Protein AF-A0A851IS93-F1 (afdb_monomer_lite)

Radius of gyration: 15.38 Å; chains: 1; bounding box: 35×30×42 Å

Structure (mmCIF, N/CA/C/O backbone):
data_AF-A0A851IS93-F1
#
_entry.id   AF-A0A851IS93-F1
#
loop_
_atom_site.group_PDB
_atom_site.id
_atom_site.type_symbol
_atom_site.label_atom_id
_atom_site.label_alt_id
_atom_site.label_comp_id
_atom_site.label_asym_id
_atom_site.label_entity_id
_atom_site.label_seq_id
_atom_site.pdbx_PDB_ins_code
_atom_site.Cartn_x
_atom_site.Cartn_y
_atom_site.Cartn_z
_atom_site.occupancy
_atom_site.B_iso_or_equiv
_atom_site.auth_seq_id
_atom_site.auth_comp_id
_atom_site.auth_asym_id
_atom_site.auth_atom_id
_atom_site.pdbx_PDB_model_num
ATOM 1 N N . MET A 1 1 ? -3.064 -17.013 -0.756 1.00 40.38 1 MET A N 1
ATOM 2 C CA . MET A 1 1 ? -2.668 -15.836 -1.556 1.00 40.38 1 MET A CA 1
ATOM 3 C C . MET A 1 1 ? -3.274 -16.030 -2.934 1.00 40.38 1 MET A C 1
ATOM 5 O O . MET A 1 1 ? -2.890 -16.975 -3.610 1.00 40.38 1 MET A O 1
ATOM 9 N N . ALA A 1 2 ? -4.323 -15.275 -3.254 1.00 34.38 2 ALA A N 1
ATOM 10 C CA . ALA A 1 2 ? -5.003 -15.340 -4.547 1.00 34.38 2 ALA A CA 1
ATOM 11 C C . ALA A 1 2 ? -4.437 -14.233 -5.443 1.00 34.38 2 ALA A C 1
ATOM 13 O O . ALA A 1 2 ? -4.217 -13.132 -4.949 1.00 34.38 2 ALA A O 1
ATOM 14 N N . TYR A 1 3 ? -4.175 -14.540 -6.713 1.00 42.50 3 TYR A N 1
ATOM 15 C CA . TYR A 1 3 ? -3.617 -13.609 -7.694 1.00 42.50 3 TYR A CA 1
ATOM 16 C C . TYR A 1 3 ? -4.666 -13.345 -8.777 1.00 42.50 3 TYR A C 1
ATOM 18 O O . TYR A 1 3 ? -5.250 -14.295 -9.298 1.00 42.50 3 TYR A O 1
ATOM 26 N N . TRP A 1 4 ? -4.888 -12.081 -9.131 1.00 41.72 4 TRP A N 1
ATOM 27 C CA . TRP A 1 4 ? -5.703 -11.685 -10.281 1.00 41.72 4 TRP A CA 1
ATOM 28 C C . TRP A 1 4 ? -4.864 -10.801 -11.201 1.00 41.72 4 TRP A C 1
ATOM 30 O O . TRP A 1 4 ? -4.182 -9.909 -10.703 1.00 41.72 4 TRP A O 1
ATOM 40 N N . ARG A 1 5 ? -4.899 -11.085 -12.508 1.00 42.97 5 ARG A N 1
ATOM 41 C CA . ARG A 1 5 ? -4.200 -10.347 -13.567 1.00 42.97 5 ARG A CA 1
ATOM 42 C C . ARG A 1 5 ? -5.253 -9.691 -14.459 1.00 42.97 5 ARG A C 1
ATOM 44 O O . ARG A 1 5 ? -5.934 -10.406 -15.193 1.00 42.97 5 ARG A O 1
ATOM 51 N N . SER A 1 6 ? -5.366 -8.365 -14.402 1.00 42.69 6 SER A N 1
ATOM 52 C CA . SER A 1 6 ? -5.981 -7.590 -15.487 1.00 42.69 6 SER A CA 1
ATOM 53 C C . SER A 1 6 ? -4.973 -7.486 -16.628 1.00 42.69 6 SER A C 1
ATOM 55 O O . SER A 1 6 ? -3.786 -7.316 -16.362 1.00 42.69 6 SER A O 1
ATOM 57 N N . ASN A 1 7 ? -5.422 -7.603 -17.874 1.00 46.38 7 ASN A N 1
ATOM 58 C CA . ASN A 1 7 ? -4.637 -7.221 -19.049 1.00 46.38 7 ASN A CA 1
ATOM 59 C C . ASN A 1 7 ? -5.309 -5.973 -19.640 1.00 46.38 7 ASN A C 1
ATOM 61 O O . ASN A 1 7 ? -6.107 -6.096 -20.567 1.00 46.38 7 ASN A O 1
ATOM 65 N N . ASP A 1 8 ? -4.996 -4.794 -19.108 1.00 51.56 8 ASP A N 1
ATOM 66 C CA . ASP A 1 8 ? -4.979 -3.597 -19.953 1.00 51.56 8 ASP A CA 1
ATOM 67 C C . ASP A 1 8 ? -3.650 -3.655 -20.717 1.00 51.56 8 ASP A C 1
ATOM 69 O O . ASP A 1 8 ? -2.627 -3.992 -20.130 1.00 51.56 8 ASP A O 1
ATOM 73 N N . GLU A 1 9 ? -3.664 -3.454 -22.036 1.00 55.97 9 GLU A N 1
ATOM 74 C CA . GLU A 1 9 ? -2.703 -4.039 -22.999 1.00 55.97 9 GLU A CA 1
ATOM 75 C C . GLU A 1 9 ? -1.193 -3.798 -22.744 1.00 55.97 9 GLU A C 1
ATOM 77 O O . GLU A 1 9 ? -0.379 -4.498 -23.346 1.00 55.97 9 GLU A O 1
ATOM 82 N N . ASN A 1 10 ? -0.812 -2.905 -21.821 1.00 64.19 10 ASN A N 1
ATOM 83 C CA . ASN A 1 10 ? 0.574 -2.633 -21.425 1.00 64.19 10 ASN A CA 1
ATOM 84 C C . ASN A 1 10 ? 0.863 -2.738 -19.916 1.00 64.19 10 ASN A C 1
ATOM 86 O O . ASN A 1 10 ? 2.017 -2.573 -19.546 1.00 64.19 10 ASN A O 1
ATOM 90 N N . ASP A 1 11 ? -0.100 -3.036 -19.042 1.00 71.06 11 ASP A N 1
ATOM 91 C CA . ASP A 1 11 ? 0.119 -3.048 -17.588 1.00 71.06 11 ASP A CA 1
ATOM 92 C C . ASP A 1 11 ? -0.161 -4.427 -16.975 1.00 71.06 11 ASP A C 1
ATOM 94 O O . ASP A 1 11 ? -1.020 -5.184 -17.426 1.00 71.06 11 ASP A O 1
ATOM 98 N N . ILE A 1 12 ? 0.578 -4.770 -15.919 1.00 76.56 12 ILE A N 1
ATOM 99 C CA . ILE A 1 12 ? 0.317 -5.958 -15.101 1.00 76.56 12 ILE A CA 1
ATOM 100 C C . ILE A 1 12 ? -0.183 -5.511 -13.735 1.00 76.56 12 ILE A C 1
ATOM 102 O O . ILE A 1 12 ? 0.529 -4.840 -12.993 1.00 76.56 12 ILE A O 1
ATOM 106 N N . ASP A 1 13 ? -1.369 -5.974 -13.359 1.00 80.19 13 ASP A N 1
ATOM 107 C CA . ASP A 1 13 ? -1.887 -5.832 -12.003 1.00 80.19 13 ASP A CA 1
ATOM 108 C C . ASP A 1 13 ? -1.687 -7.120 -11.195 1.00 80.19 13 ASP A C 1
ATOM 110 O O . ASP A 1 13 ? -1.990 -8.218 -11.661 1.00 80.19 13 ASP A O 1
ATOM 114 N N . ILE A 1 14 ? -1.190 -6.983 -9.966 1.00 81.50 14 ILE A N 1
ATOM 115 C CA . ILE A 1 14 ? -1.026 -8.063 -8.990 1.00 81.50 14 ILE A CA 1
ATOM 116 C C . ILE A 1 14 ? -1.738 -7.654 -7.705 1.00 81.50 14 ILE A C 1
ATOM 118 O O . ILE A 1 14 ? -1.341 -6.702 -7.037 1.00 81.50 14 ILE A O 1
ATOM 122 N N . GLY A 1 15 ? -2.773 -8.399 -7.328 1.00 84.94 15 GLY A N 1
ATOM 123 C CA . GLY A 1 15 ? -3.448 -8.229 -6.044 1.00 84.94 15 GLY A CA 1
ATOM 124 C C . GLY A 1 15 ? -2.963 -9.204 -4.979 1.00 84.94 15 GLY A C 1
ATOM 125 O O . GLY A 1 15 ? -2.892 -10.404 -5.229 1.00 84.94 15 GLY A O 1
ATOM 126 N N . LEU A 1 16 ? -2.662 -8.697 -3.785 1.00 86.00 16 LEU A N 1
ATOM 127 C CA . LEU A 1 16 ? -2.357 -9.481 -2.590 1.00 86.00 16 LEU A CA 1
ATOM 128 C C . LEU A 1 16 ? -3.389 -9.188 -1.511 1.00 86.00 16 LEU A C 1
ATOM 130 O O . LEU A 1 16 ? -3.623 -8.034 -1.187 1.00 86.00 16 LEU A O 1
ATOM 134 N N . MET A 1 17 ? -3.961 -10.223 -0.908 1.00 87.38 17 MET A N 1
ATOM 135 C CA . MET A 1 17 ? -4.889 -10.062 0.209 1.00 87.38 17 MET A CA 1
ATOM 136 C C . MET A 1 17 ? -4.151 -10.207 1.545 1.00 87.38 17 MET A C 1
ATOM 138 O O . MET A 1 17 ? -3.456 -11.203 1.761 1.00 87.38 17 MET A O 1
ATOM 142 N N . LEU A 1 18 ? -4.301 -9.219 2.428 1.00 87.31 18 LEU A N 1
ATOM 143 C CA . LEU A 1 18 ? -3.675 -9.168 3.750 1.00 87.31 18 LEU A CA 1
ATOM 144 C C . LEU A 1 18 ? -4.370 -10.088 4.759 1.00 87.31 18 LEU A C 1
ATOM 146 O O . LEU A 1 18 ? -3.701 -10.704 5.587 1.00 87.31 18 LEU A O 1
ATOM 150 N N . ASN A 1 19 ? -5.697 -10.167 4.701 1.00 85.75 19 ASN A N 1
ATOM 151 C CA . ASN A 1 19 ? -6.532 -10.869 5.671 1.00 85.75 19 ASN A CA 1
ATOM 152 C C . ASN A 1 19 ? -7.789 -11.472 5.004 1.00 85.75 19 ASN A C 1
ATOM 154 O O . ASN A 1 19 ? -7.984 -11.329 3.802 1.00 85.75 19 ASN A O 1
ATOM 158 N N . ASP A 1 20 ? -8.622 -12.192 5.754 1.00 85.81 20 ASP A N 1
ATOM 159 C CA . ASP A 1 20 ? -9.889 -12.742 5.253 1.00 85.81 20 ASP A CA 1
ATOM 160 C C . ASP A 1 20 ? -11.106 -12.108 5.943 1.00 85.81 20 ASP A C 1
ATOM 162 O O . ASP A 1 20 ? -10.972 -11.237 6.802 1.00 85.81 20 ASP A O 1
ATOM 166 N N . ILE A 1 21 ? -12.305 -12.554 5.559 1.00 82.38 21 ILE A N 1
ATOM 167 C CA . ILE A 1 21 ? -13.587 -12.032 6.054 1.00 82.38 21 ILE A CA 1
ATOM 168 C C . ILE A 1 21 ? -13.796 -12.159 7.574 1.00 82.38 21 ILE A C 1
ATOM 170 O O . ILE A 1 21 ? -14.676 -11.506 8.128 1.00 82.38 21 ILE A O 1
ATOM 174 N N . ASN A 1 22 ? -13.015 -12.992 8.263 1.00 83.31 22 ASN A N 1
ATOM 175 C CA . ASN A 1 22 ? -13.088 -13.181 9.715 1.00 83.31 22 ASN A CA 1
ATOM 176 C C . ASN A 1 22 ? -12.094 -12.291 10.473 1.00 83.31 22 ASN A C 1
ATOM 178 O O . ASN A 1 22 ? -11.990 -12.377 11.700 1.00 83.31 22 ASN A O 1
ATOM 182 N N . ALA A 1 23 ? -11.315 -11.479 9.760 1.00 80.62 23 ALA A N 1
ATOM 183 C CA . ALA A 1 23 ? -10.323 -10.616 10.364 1.00 80.62 23 ALA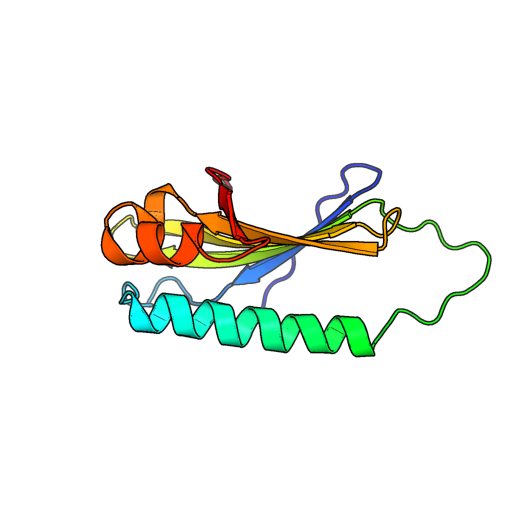 A CA 1
ATOM 184 C C . ALA A 1 23 ? -10.966 -9.439 11.097 1.00 80.62 23 ALA A C 1
ATOM 186 O O . ALA A 1 23 ? -12.040 -8.961 10.742 1.00 80.62 23 ALA A O 1
ATOM 187 N N . LYS A 1 24 ? -10.269 -8.958 12.127 1.00 84.06 24 LYS A N 1
ATOM 188 C CA . LYS A 1 24 ? -10.611 -7.711 12.812 1.00 84.06 24 LYS A CA 1
ATOM 189 C C . LYS A 1 24 ? -10.063 -6.520 12.029 1.00 84.06 24 LYS A C 1
ATOM 191 O O . LYS A 1 24 ? -9.093 -6.666 11.284 1.00 84.06 24 LYS A O 1
ATOM 196 N N . SER A 1 25 ? -10.657 -5.352 12.246 1.00 81.12 25 SER A N 1
ATOM 197 C CA . SER A 1 25 ? -10.124 -4.081 11.757 1.00 81.12 25 SER A CA 1
ATOM 198 C C . SER A 1 25 ? -8.712 -3.853 12.284 1.00 81.12 25 SER A C 1
ATOM 200 O O . SER A 1 25 ? -8.422 -4.168 13.440 1.00 81.12 25 SER A O 1
ATOM 202 N N . LEU A 1 26 ? -7.842 -3.307 11.435 1.00 83.50 26 LEU A N 1
ATOM 203 C CA . LEU A 1 26 ? -6.462 -3.019 11.808 1.00 83.50 26 LEU A CA 1
ATOM 204 C C . LEU A 1 26 ? -6.366 -1.698 12.567 1.00 83.50 26 LEU A C 1
ATOM 206 O O . LEU A 1 26 ? -6.947 -0.686 12.175 1.00 83.50 26 LEU A O 1
ATOM 210 N N . SER A 1 27 ? -5.549 -1.690 13.611 1.00 87.19 27 SER A N 1
ATOM 211 C CA . SER A 1 27 ? -5.018 -0.459 14.190 1.00 87.19 27 SER A CA 1
ATOM 212 C C . SER A 1 27 ? -4.055 0.245 13.224 1.00 87.19 27 SER A C 1
ATOM 214 O O . SER A 1 27 ? -3.568 -0.340 12.251 1.00 87.19 27 SER A O 1
ATOM 216 N N . LEU A 1 28 ? -3.745 1.515 13.508 1.00 84.12 28 LEU A N 1
ATOM 217 C CA . LEU A 1 28 ? -2.783 2.287 12.718 1.00 84.12 28 LEU A CA 1
ATOM 218 C C . LEU A 1 28 ? -1.405 1.607 12.674 1.00 84.12 28 LEU A C 1
ATOM 220 O O . LEU A 1 28 ? -0.825 1.472 11.599 1.00 84.12 28 LEU A O 1
ATOM 224 N N . ASP A 1 29 ? -0.914 1.133 13.820 1.00 87.19 29 ASP A N 1
ATOM 225 C CA . ASP A 1 29 ? 0.389 0.466 13.922 1.00 87.19 29 ASP A CA 1
ATOM 226 C C . ASP A 1 29 ? 0.428 -0.831 13.106 1.00 87.19 29 ASP A C 1
ATOM 228 O O . ASP A 1 29 ? 1.422 -1.132 12.441 1.00 87.19 29 ASP A O 1
ATOM 232 N N . GLU A 1 30 ? -0.664 -1.597 13.107 1.00 88.31 30 GLU A N 1
ATOM 233 C CA . GLU A 1 30 ? -0.783 -2.806 12.290 1.00 88.31 30 GLU A CA 1
ATOM 234 C C . GLU A 1 30 ? -0.810 -2.481 10.794 1.00 88.31 30 GLU A C 1
ATOM 236 O O . GLU A 1 30 ? -0.157 -3.175 10.011 1.00 88.31 30 GLU A O 1
ATOM 241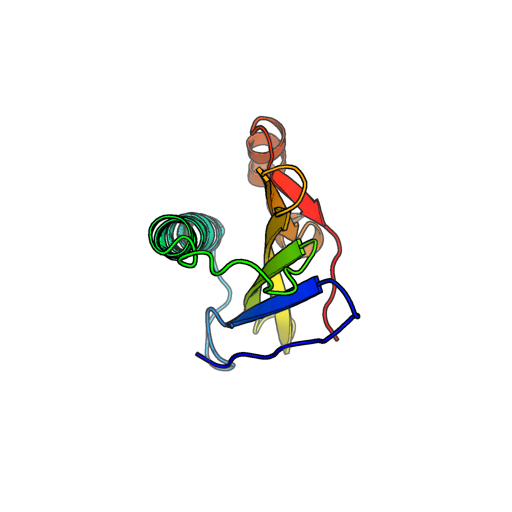 N N . ALA A 1 31 ? -1.497 -1.410 10.390 1.00 85.81 31 ALA A N 1
ATOM 242 C CA . ALA A 1 31 ? -1.527 -0.964 9.001 1.00 85.81 31 ALA A CA 1
ATOM 243 C C . ALA A 1 31 ? -0.135 -0.508 8.519 1.00 85.81 31 ALA A C 1
ATOM 245 O O . ALA A 1 31 ? 0.325 -0.935 7.458 1.00 85.81 31 ALA A O 1
ATOM 246 N N . VAL A 1 32 ? 0.592 0.264 9.334 1.00 86.25 32 VAL A N 1
ATOM 247 C CA . VAL A 1 32 ? 1.978 0.676 9.041 1.00 86.25 32 VAL A CA 1
ATOM 248 C C . VAL A 1 32 ? 2.916 -0.536 8.974 1.00 86.25 32 VAL A C 1
ATOM 250 O O . VAL A 1 32 ? 3.737 -0.652 8.060 1.00 86.25 32 VAL A O 1
ATOM 253 N N . ASN A 1 33 ? 2.780 -1.492 9.893 1.00 88.62 33 ASN A N 1
ATOM 254 C CA . ASN A 1 33 ? 3.564 -2.729 9.854 1.00 88.62 33 ASN A CA 1
ATOM 255 C C . ASN A 1 33 ? 3.250 -3.588 8.621 1.00 88.62 33 ASN A C 1
ATOM 257 O O . ASN A 1 33 ? 4.158 -4.215 8.056 1.00 88.62 33 ASN A O 1
ATOM 261 N N . ALA A 1 34 ? 1.994 -3.597 8.168 1.00 85.81 34 ALA A N 1
ATOM 262 C CA . ALA A 1 34 ? 1.601 -4.251 6.928 1.00 85.81 34 ALA A CA 1
ATOM 263 C C . ALA A 1 34 ? 2.295 -3.611 5.717 1.00 85.81 34 ALA A C 1
ATOM 265 O O . ALA A 1 34 ? 2.799 -4.352 4.873 1.00 85.81 34 ALA A O 1
ATOM 266 N N . PHE A 1 35 ? 2.423 -2.278 5.667 1.00 84.44 35 PHE A N 1
ATOM 267 C CA . PHE A 1 35 ? 3.196 -1.586 4.626 1.00 84.44 35 PHE A CA 1
ATOM 268 C C . PHE A 1 35 ? 4.664 -2.011 4.614 1.00 84.44 35 PHE A C 1
ATOM 270 O O . PHE A 1 35 ? 5.167 -2.457 3.585 1.00 84.44 35 PHE A O 1
ATOM 277 N N . ASN A 1 36 ? 5.342 -1.945 5.763 1.00 85.12 36 ASN A N 1
ATOM 278 C CA . ASN A 1 36 ? 6.758 -2.315 5.869 1.00 85.12 36 ASN A CA 1
ATOM 279 C C . ASN A 1 36 ? 7.001 -3.764 5.421 1.00 85.12 36 ASN A C 1
ATOM 281 O O . ASN A 1 36 ? 7.958 -4.064 4.704 1.00 85.12 36 ASN A O 1
ATOM 285 N N . THR A 1 37 ? 6.101 -4.669 5.809 1.00 85.38 37 THR A N 1
ATOM 286 C CA . THR A 1 37 ? 6.148 -6.076 5.392 1.00 85.38 37 THR A CA 1
ATOM 287 C C . THR A 1 37 ? 5.888 -6.229 3.896 1.00 85.38 37 THR A C 1
ATOM 289 O O . THR A 1 37 ? 6.555 -7.025 3.233 1.00 85.38 37 THR A O 1
ATOM 292 N N . PHE A 1 38 ? 4.924 -5.482 3.362 1.00 84.44 38 PHE A N 1
ATOM 293 C CA . PHE A 1 38 ? 4.556 -5.494 1.954 1.00 84.44 38 PHE A CA 1
ATOM 294 C C . PHE A 1 38 ? 5.708 -5.005 1.074 1.00 84.44 38 PHE A C 1
ATOM 296 O O . PHE A 1 38 ? 6.154 -5.758 0.213 1.00 84.44 38 PHE A O 1
ATOM 303 N N . VAL A 1 39 ? 6.274 -3.830 1.359 1.00 81.38 39 VAL A N 1
ATOM 304 C CA . VAL A 1 39 ? 7.433 -3.285 0.632 1.00 81.38 39 VAL A CA 1
ATOM 305 C C . VAL A 1 39 ? 8.625 -4.233 0.709 1.00 81.38 39 VAL A C 1
ATOM 307 O O . VAL A 1 39 ? 9.226 -4.528 -0.318 1.00 81.38 39 VAL A O 1
ATOM 310 N N . LYS A 1 40 ? 8.936 -4.796 1.886 1.00 81.56 40 LYS A N 1
ATOM 311 C CA . LYS A 1 40 ? 10.045 -5.755 2.027 1.00 81.56 40 LYS A CA 1
ATOM 312 C C . LYS A 1 40 ? 9.843 -7.013 1.177 1.00 81.56 40 LYS A C 1
ATOM 314 O O . LYS A 1 40 ? 10.795 -7.494 0.573 1.00 81.56 40 LYS A O 1
ATOM 319 N N . LYS A 1 41 ? 8.617 -7.548 1.117 1.00 73.06 41 LYS A N 1
ATOM 320 C CA . LYS A 1 41 ? 8.285 -8.693 0.252 1.00 73.06 41 LYS A CA 1
ATOM 321 C C . LYS A 1 41 ? 8.389 -8.339 -1.229 1.00 73.06 41 LYS A C 1
ATOM 323 O O . LYS A 1 41 ? 8.816 -9.187 -2.003 1.00 73.06 41 LYS A O 1
ATOM 328 N N . ILE A 1 42 ? 8.019 -7.119 -1.615 1.00 71.00 42 ILE A N 1
ATOM 329 C CA . ILE A 1 42 ? 8.145 -6.651 -2.999 1.00 71.00 42 ILE A CA 1
ATOM 330 C C . ILE A 1 42 ? 9.599 -6.369 -3.383 1.00 71.00 42 ILE A C 1
ATOM 332 O O . ILE A 1 42 ? 10.002 -6.744 -4.475 1.00 71.00 42 ILE A O 1
ATOM 336 N N . GLY A 1 43 ? 10.428 -5.860 -2.471 1.00 65.62 43 GLY A N 1
ATOM 337 C CA . GLY A 1 43 ? 11.871 -5.715 -2.699 1.00 65.62 43 GLY A CA 1
ATOM 338 C C . GLY A 1 43 ? 12.577 -7.043 -3.010 1.00 65.62 43 GLY A C 1
ATOM 339 O O . GLY A 1 43 ? 13.567 -7.062 -3.730 1.00 65.62 43 GLY A O 1
ATOM 340 N N . MET A 1 44 ? 12.034 -8.183 -2.564 1.00 59.62 44 MET A N 1
ATOM 341 C CA . MET A 1 44 ? 12.533 -9.498 -2.992 1.00 59.62 44 MET A CA 1
ATOM 342 C C . MET A 1 44 ? 12.241 -9.793 -4.474 1.00 59.62 44 MET A C 1
ATOM 344 O O . MET A 1 44 ? 12.972 -10.565 -5.085 1.00 59.62 44 MET A O 1
ATOM 348 N N . PHE A 1 45 ? 11.200 -9.202 -5.075 1.00 58.75 45 PHE A N 1
ATOM 349 C CA . PHE A 1 45 ? 10.945 -9.313 -6.519 1.00 58.75 45 PHE A CA 1
ATOM 350 C C . PHE A 1 45 ? 11.921 -8.462 -7.343 1.00 58.75 45 PHE A C 1
ATOM 352 O O . PHE A 1 45 ? 12.289 -8.888 -8.436 1.00 58.75 45 PHE A O 1
ATOM 359 N N . ASP A 1 46 ? 12.403 -7.335 -6.806 1.00 57.38 46 ASP A N 1
ATOM 360 C CA . ASP A 1 46 ? 13.495 -6.551 -7.411 1.00 57.38 46 ASP A CA 1
ATOM 361 C C . ASP A 1 46 ? 14.808 -7.351 -7.486 1.00 57.38 46 ASP A C 1
ATOM 363 O O . ASP A 1 46 ? 15.556 -7.242 -8.457 1.00 57.38 46 ASP A O 1
ATOM 367 N N . GLU A 1 47 ? 15.103 -8.201 -6.496 1.00 47.97 47 GLU A N 1
ATOM 368 C CA . GLU A 1 47 ? 16.280 -9.087 -6.530 1.00 47.97 47 GLU A CA 1
ATOM 369 C C . GLU A 1 47 ? 16.141 -10.213 -7.568 1.00 47.97 47 GLU A C 1
ATOM 371 O O . GLU A 1 47 ? 17.133 -10.662 -8.144 1.00 47.97 47 GLU A O 1
ATOM 376 N N . VAL A 1 48 ? 14.905 -10.625 -7.870 1.00 46.84 48 VAL A N 1
ATOM 377 C CA . VAL A 1 48 ? 14.570 -11.588 -8.934 1.00 46.84 48 VAL A CA 1
ATOM 378 C C . VAL A 1 48 ? 14.323 -10.859 -10.260 1.00 46.84 48 VAL A C 1
ATOM 380 O O . VAL A 1 48 ? 13.567 -11.359 -11.092 1.00 46.84 48 VAL A O 1
ATOM 383 N N . LYS A 1 49 ? 14.962 -9.690 -10.472 1.00 52.34 49 LYS A N 1
ATOM 384 C CA . LYS A 1 49 ? 15.022 -8.958 -11.751 1.00 52.34 49 LYS A CA 1
ATOM 385 C C . LYS A 1 49 ? 15.024 -9.957 -12.901 1.00 52.34 49 LYS A C 1
ATOM 387 O O . LYS A 1 49 ? 16.006 -10.663 -13.136 1.00 52.34 49 LYS A O 1
ATOM 392 N N . LEU A 1 50 ? 13.856 -10.056 -13.533 1.00 52.69 50 LEU A N 1
ATOM 393 C CA . LEU A 1 50 ? 13.502 -11.067 -14.516 1.00 52.69 50 LEU A CA 1
ATOM 394 C C . LEU A 1 50 ? 14.634 -11.138 -15.540 1.00 52.69 50 LEU A C 1
ATOM 396 O O . LEU A 1 50 ? 14.906 -10.158 -16.233 1.00 52.69 50 LEU A O 1
ATOM 400 N N . SER A 1 51 ? 15.352 -12.264 -15.566 1.00 47.31 51 SER A N 1
ATOM 401 C CA . SER A 1 51 ? 16.514 -12.460 -16.430 1.00 47.31 51 SER A CA 1
ATOM 402 C C . SER A 1 51 ? 16.106 -12.185 -17.877 1.00 47.31 51 SER A C 1
ATOM 404 O O . SER A 1 51 ? 15.376 -12.975 -18.477 1.00 47.31 51 SER A O 1
ATOM 406 N N . GLN A 1 52 ? 16.539 -11.045 -18.409 1.00 54.66 52 GLN A N 1
ATOM 407 C CA . GLN A 1 52 ? 16.106 -10.537 -19.703 1.00 54.66 52 GLN A CA 1
ATOM 408 C C . GLN A 1 52 ? 16.463 -11.523 -20.816 1.00 54.66 52 GLN A C 1
ATOM 410 O O . GLN A 1 52 ? 17.625 -11.914 -20.970 1.00 54.66 52 GLN A O 1
ATOM 415 N N . ARG A 1 53 ? 15.484 -11.882 -21.647 1.00 54.84 53 ARG A N 1
ATOM 416 C CA . ARG A 1 53 ? 15.749 -12.437 -22.974 1.00 54.84 53 ARG A CA 1
ATOM 417 C C . ARG A 1 53 ? 15.402 -11.381 -24.011 1.00 54.84 53 ARG A C 1
ATOM 419 O O . ARG A 1 53 ? 14.415 -10.662 -23.910 1.00 54.84 53 ARG A O 1
ATOM 426 N N . LYS A 1 54 ? 16.265 -11.252 -25.014 1.00 47.38 54 LYS A N 1
ATOM 427 C CA . LYS A 1 54 ? 16.088 -10.292 -26.103 1.00 47.38 54 LYS A CA 1
ATOM 428 C C . LYS A 1 54 ? 14.811 -10.664 -26.878 1.00 47.38 54 LYS A C 1
ATOM 430 O O . LYS A 1 54 ? 14.809 -11.699 -27.537 1.00 47.38 54 LYS A O 1
ATOM 435 N N . GLY A 1 55 ? 13.766 -9.836 -26.798 1.00 57.00 55 GLY A N 1
ATOM 436 C CA . GLY A 1 55 ? 12.505 -10.024 -27.533 1.00 57.00 55 GLY A CA 1
ATOM 437 C C . GLY A 1 55 ? 11.231 -10.135 -26.688 1.00 57.00 55 GLY A C 1
ATOM 438 O O . GLY A 1 55 ? 10.157 -10.229 -27.276 1.00 57.00 55 GLY A O 1
ATOM 439 N N . ASP A 1 56 ? 11.318 -10.106 -25.356 1.00 63.53 56 ASP A N 1
ATOM 440 C CA . ASP A 1 56 ? 10.124 -10.143 -24.503 1.00 63.53 56 ASP A CA 1
ATOM 441 C C . ASP A 1 56 ? 9.375 -8.795 -24.534 1.00 63.53 56 ASP A C 1
ATOM 443 O O . ASP A 1 56 ? 9.981 -7.730 -24.404 1.00 63.53 56 ASP A O 1
ATOM 447 N N . LEU A 1 57 ? 8.049 -8.843 -24.710 1.00 62.84 57 LEU A N 1
ATOM 448 C CA . LEU A 1 57 ? 7.158 -7.695 -24.505 1.00 62.84 57 LEU A CA 1
ATOM 449 C C . LEU A 1 57 ? 7.077 -7.423 -22.998 1.00 62.84 57 LEU A C 1
ATOM 451 O O . LEU A 1 57 ? 6.577 -8.261 -22.245 1.00 62.84 57 LEU A O 1
ATOM 455 N N . ILE A 1 58 ? 7.597 -6.275 -22.564 1.00 66.81 58 ILE A N 1
ATOM 456 C CA . ILE A 1 58 ? 7.593 -5.857 -21.159 1.00 66.81 58 ILE A CA 1
ATOM 457 C C . ILE A 1 58 ? 6.395 -4.925 -20.946 1.00 66.81 58 ILE A C 1
ATOM 459 O O . ILE A 1 58 ? 6.183 -4.045 -21.783 1.00 66.81 58 ILE A O 1
ATOM 463 N N . PRO A 1 59 ? 5.615 -5.100 -19.865 1.00 71.88 59 PRO A N 1
ATOM 464 C CA . PRO A 1 59 ? 4.607 -4.117 -19.501 1.00 71.88 59 PRO A CA 1
ATOM 465 C C . PRO A 1 59 ? 5.258 -2.769 -19.172 1.00 71.88 59 PRO A C 1
ATOM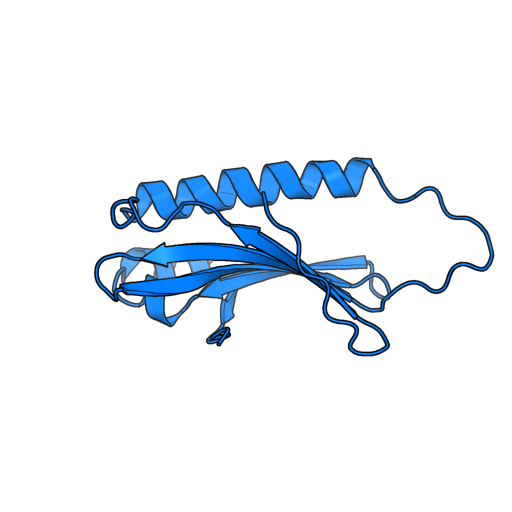 467 O O . PRO A 1 59 ? 6.354 -2.713 -18.618 1.00 71.88 59 PRO A O 1
ATOM 470 N N . GLU A 1 60 ? 4.569 -1.677 -19.467 1.00 76.62 60 GLU A N 1
ATOM 471 C CA . GLU A 1 60 ? 4.976 -0.340 -19.062 1.00 76.62 60 GLU A CA 1
ATOM 472 C C . GLU A 1 60 ? 4.984 -0.224 -17.533 1.00 76.62 60 GLU A C 1
ATOM 474 O O . GLU A 1 60 ? 5.978 0.240 -16.961 1.00 76.62 60 GLU A O 1
ATOM 479 N N . ASN A 1 61 ? 3.932 -0.721 -16.869 1.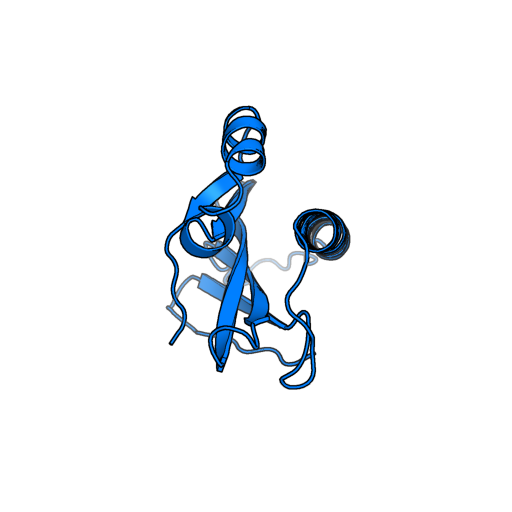00 78.25 61 ASN A N 1
ATOM 480 C CA . ASN A 1 61 ? 3.829 -0.722 -15.414 1.00 78.25 61 ASN A CA 1
ATOM 481 C C . ASN A 1 61 ? 3.496 -2.105 -14.834 1.00 78.25 61 ASN A C 1
ATOM 483 O O . ASN A 1 61 ? 2.653 -2.848 -15.339 1.00 78.25 61 ASN A O 1
ATOM 487 N N . VAL A 1 62 ? 4.107 -2.418 -13.690 1.00 82.19 62 VAL A N 1
ATOM 488 C CA . VAL A 1 62 ? 3.618 -3.441 -12.758 1.00 82.19 62 VAL A CA 1
ATOM 489 C C . VAL A 1 62 ? 3.018 -2.737 -11.547 1.00 82.19 62 VAL A C 1
ATOM 491 O O . VAL A 1 62 ? 3.710 -2.077 -10.772 1.00 82.19 62 VAL A O 1
ATOM 494 N N . ASN A 1 63 ? 1.714 -2.905 -11.379 1.00 84.88 63 ASN A N 1
ATOM 495 C CA . ASN A 1 63 ? 0.930 -2.414 -10.260 1.00 84.88 63 ASN A CA 1
ATOM 496 C C . ASN A 1 63 ? 0.733 -3.550 -9.251 1.00 84.88 63 ASN A C 1
ATOM 498 O O . ASN A 1 63 ? 0.037 -4.524 -9.529 1.00 84.88 63 ASN A O 1
ATOM 502 N N . ILE A 1 64 ? 1.282 -3.426 -8.049 1.00 86.31 64 ILE A N 1
ATOM 503 C CA . ILE A 1 64 ? 1.090 -4.400 -6.972 1.00 86.31 64 ILE A CA 1
ATOM 504 C C . ILE A 1 64 ? 0.241 -3.758 -5.886 1.00 86.31 64 ILE A C 1
ATOM 506 O O . ILE A 1 64 ? 0.630 -2.749 -5.306 1.00 86.31 64 ILE A O 1
ATOM 510 N N . ARG A 1 65 ? -0.921 -4.334 -5.591 1.00 88.44 65 ARG A N 1
ATOM 511 C CA . ARG A 1 65 ? -1.879 -3.804 -4.616 1.00 88.44 65 ARG A CA 1
ATOM 512 C C . ARG A 1 65 ? -2.006 -4.745 -3.427 1.00 88.44 65 ARG A C 1
ATOM 514 O O . ARG A 1 65 ? -2.194 -5.946 -3.605 1.00 88.44 65 ARG A O 1
ATOM 521 N N . LEU A 1 66 ? -1.931 -4.196 -2.221 1.00 89.62 66 LEU A N 1
ATOM 522 C CA . LEU A 1 66 ? -2.278 -4.886 -0.988 1.00 89.62 66 LEU A CA 1
ATOM 523 C C . LEU A 1 66 ? -3.715 -4.533 -0.616 1.00 89.62 66 LEU A C 1
ATOM 525 O O . LEU A 1 66 ? -4.025 -3.373 -0.363 1.00 89.62 66 LEU A O 1
ATOM 529 N N . TYR A 1 67 ? -4.566 -5.544 -0.556 1.00 88.44 67 TYR A N 1
ATOM 530 C CA . TYR A 1 67 ? -5.964 -5.466 -0.173 1.00 88.44 67 TYR A CA 1
ATOM 531 C C . TYR A 1 67 ? -6.181 -5.963 1.243 1.00 88.44 67 TYR A C 1
ATOM 533 O O . TYR A 1 67 ? -5.407 -6.762 1.769 1.00 88.44 67 TYR A O 1
ATOM 541 N N . MET A 1 68 ? -7.275 -5.519 1.835 1.00 87.56 68 MET A N 1
ATOM 542 C CA . MET A 1 68 ? -7.706 -5.895 3.166 1.00 87.56 68 MET A CA 1
ATOM 543 C C . MET A 1 68 ? -9.227 -5.886 3.218 1.00 87.56 68 MET A C 1
A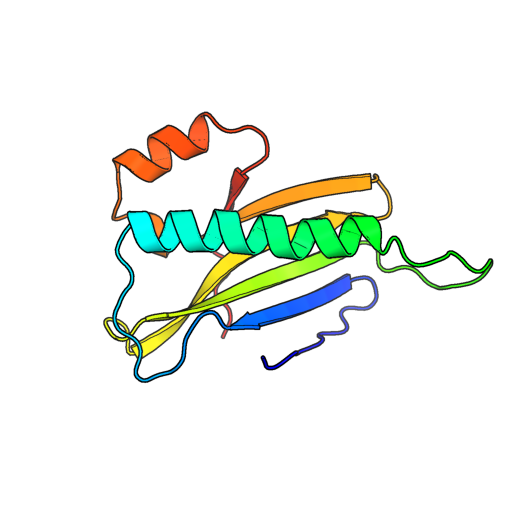TOM 545 O O . MET A 1 68 ? -9.857 -4.916 2.804 1.00 87.56 68 MET A O 1
ATOM 549 N N . TYR A 1 69 ? -9.802 -6.922 3.810 1.00 84.69 69 TYR A N 1
ATOM 550 C CA . TYR A 1 69 ? -11.172 -6.905 4.282 1.00 84.69 69 TYR A CA 1
ATOM 551 C C . TYR A 1 69 ? -11.250 -6.085 5.570 1.00 84.69 69 TYR A C 1
ATOM 553 O O . TYR A 1 69 ? -10.501 -6.341 6.521 1.00 84.69 69 TYR A O 1
ATOM 561 N N . ASN A 1 70 ? -12.145 -5.100 5.595 1.00 82.00 70 ASN A N 1
ATOM 562 C CA . ASN A 1 70 ? -12.454 -4.334 6.791 1.00 82.00 70 ASN A CA 1
ATOM 563 C C . ASN A 1 70 ? -13.859 -4.717 7.292 1.00 82.00 70 ASN A C 1
ATOM 565 O O . ASN A 1 70 ? -14.848 -4.360 6.642 1.00 82.00 70 ASN A O 1
ATOM 569 N N . PRO A 1 71 ? -13.974 -5.408 8.443 1.00 80.38 71 PRO A N 1
ATOM 570 C CA . PRO A 1 71 ? -15.263 -5.855 8.964 1.00 80.38 71 PRO A CA 1
ATOM 571 C C . PRO A 1 71 ? -16.183 -4.698 9.369 1.00 80.38 71 PRO A C 1
ATOM 573 O O . PRO A 1 71 ? -17.396 -4.880 9.330 1.00 80.38 71 PRO A O 1
ATOM 576 N N . ASP A 1 72 ? -15.645 -3.518 9.704 1.00 80.62 72 ASP A N 1
ATOM 577 C CA . ASP A 1 72 ? -16.461 -2.352 10.082 1.00 80.62 72 ASP A CA 1
ATOM 578 C C . ASP A 1 72 ? -17.300 -1.832 8.908 1.00 80.62 72 ASP A C 1
ATOM 580 O O . ASP A 1 72 ? -18.370 -1.258 9.108 1.00 80.62 72 ASP A O 1
ATOM 584 N N . TYR A 1 73 ? -16.829 -2.059 7.680 1.00 76.06 73 TYR A N 1
ATOM 585 C CA . TYR A 1 73 ? -17.527 -1.678 6.452 1.00 76.06 73 TYR A CA 1
ATOM 586 C C . TYR A 1 73 ? -18.077 -2.881 5.672 1.00 76.06 73 TYR A C 1
ATOM 588 O O . TYR A 1 73 ? -18.828 -2.689 4.719 1.00 76.06 73 TYR A O 1
ATOM 596 N N . GLY A 1 74 ? -17.733 -4.108 6.079 1.00 81.19 74 GLY A N 1
ATOM 597 C CA . GLY A 1 74 ? -18.191 -5.344 5.445 1.00 81.19 74 GLY A CA 1
ATOM 598 C C . GLY A 1 74 ? -17.663 -5.549 4.024 1.00 81.19 74 GLY A C 1
ATOM 599 O O . GLY A 1 74 ? -18.341 -6.181 3.217 1.00 81.19 74 GLY A O 1
ATOM 600 N N . ASP A 1 75 ? -16.492 -4.995 3.701 1.00 83.31 75 ASP A N 1
ATOM 601 C CA . ASP A 1 75 ? -16.004 -4.906 2.322 1.00 83.31 75 ASP A CA 1
ATOM 602 C C . ASP A 1 75 ? -14.465 -4.937 2.237 1.00 83.31 75 ASP A C 1
ATOM 604 O O . ASP A 1 75 ? -13.760 -4.763 3.239 1.00 83.31 75 ASP A O 1
ATOM 608 N N . THR A 1 76 ? -13.937 -5.190 1.039 1.00 84.56 76 THR A N 1
ATOM 609 C CA . THR A 1 76 ? -12.500 -5.250 0.751 1.00 84.56 76 THR A CA 1
ATOM 610 C C . THR A 1 76 ? -12.014 -3.944 0.141 1.00 84.56 76 THR A C 1
ATOM 612 O O . THR A 1 76 ? -12.527 -3.472 -0.865 1.00 84.56 76 THR A O 1
ATOM 615 N N . TYR A 1 77 ? -10.950 -3.385 0.709 1.00 81.88 77 TYR A N 1
ATOM 616 C CA . TYR A 1 77 ? -10.338 -2.150 0.239 1.00 81.88 77 TYR A CA 1
ATOM 617 C C . TYR A 1 77 ? -8.884 -2.388 -0.131 1.00 81.88 77 TYR A C 1
ATOM 619 O O . TYR A 1 77 ? -8.164 -3.130 0.539 1.00 81.88 77 TYR A O 1
ATOM 627 N N . MET A 1 78 ? -8.426 -1.714 -1.182 1.00 88.88 78 MET A N 1
ATOM 628 C CA . MET A 1 78 ? -6.997 -1.537 -1.405 1.00 88.88 78 MET A CA 1
ATOM 629 C C . MET A 1 78 ? -6.457 -0.670 -0.264 1.00 88.88 78 MET A C 1
ATOM 631 O O . MET A 1 78 ? -6.996 0.404 -0.022 1.00 88.88 78 MET A O 1
ATOM 635 N N . LEU A 1 79 ? -5.435 -1.144 0.447 1.00 88.69 79 LEU A N 1
ATOM 636 C CA . LEU A 1 79 ? -4.765 -0.437 1.539 1.00 88.69 79 LEU A CA 1
ATOM 637 C C . LEU A 1 79 ? -3.506 0.292 1.045 1.00 88.69 79 LEU A C 1
ATOM 639 O O . LEU A 1 79 ? -3.320 1.472 1.347 1.00 88.69 79 LEU A O 1
ATOM 643 N N . TYR A 1 80 ? -2.678 -0.399 0.254 1.00 89.88 80 TYR A N 1
ATOM 644 C CA . TYR A 1 80 ? -1.471 0.152 -0.369 1.00 89.88 80 TYR A CA 1
ATOM 645 C C . TYR A 1 80 ? -1.314 -0.313 -1.816 1.00 89.88 80 TYR A C 1
ATOM 647 O O . TYR A 1 80 ? -1.731 -1.416 -2.173 1.00 89.88 80 TYR A O 1
ATOM 655 N N . LYS A 1 81 ? -0.646 0.494 -2.639 1.00 89.88 81 LYS A N 1
ATOM 656 C CA . LYS A 1 81 ? -0.285 0.163 -4.022 1.00 89.88 81 LYS A CA 1
ATOM 657 C C . LYS A 1 81 ? 1.165 0.554 -4.284 1.00 89.88 81 LYS A C 1
ATOM 659 O O . LYS A 1 81 ? 1.620 1.603 -3.847 1.00 89.88 81 LYS A O 1
ATOM 664 N N . ILE A 1 82 ? 1.880 -0.295 -5.002 1.00 88.88 82 ILE A N 1
ATOM 665 C CA . ILE A 1 82 ? 3.229 -0.057 -5.510 1.00 88.88 82 ILE A CA 1
ATOM 666 C C . ILE A 1 82 ? 3.125 -0.070 -7.027 1.00 88.88 82 ILE A C 1
ATOM 668 O O . ILE A 1 82 ? 2.530 -0.988 -7.588 1.00 88.88 82 ILE A O 1
ATOM 672 N N . VAL A 1 83 ? 3.678 0.942 -7.681 1.00 86.31 83 VAL A N 1
ATOM 673 C CA . VAL A 1 83 ? 3.756 1.019 -9.141 1.00 86.31 83 VAL A CA 1
ATOM 674 C C . VAL A 1 83 ? 5.217 1.042 -9.524 1.00 86.31 83 VAL A C 1
ATOM 676 O O . VAL A 1 83 ? 5.931 1.972 -9.151 1.00 86.31 83 VAL A O 1
ATOM 679 N N . TYR A 1 84 ? 5.645 0.016 -10.246 1.00 84.12 84 TYR A N 1
ATOM 680 C CA . TYR A 1 84 ? 6.963 -0.037 -10.853 1.00 84.12 84 TYR A CA 1
ATOM 681 C C . TYR A 1 84 ? 6.835 0.219 -12.350 1.00 84.12 84 TYR A C 1
ATOM 683 O O . TYR A 1 84 ? 6.166 -0.543 -13.052 1.00 84.12 84 TYR A O 1
ATOM 691 N N . ASN A 1 85 ? 7.459 1.293 -12.824 1.00 80.81 85 ASN A N 1
ATOM 692 C CA . ASN A 1 85 ? 7.496 1.643 -14.236 1.00 80.81 85 ASN A CA 1
ATOM 693 C C . ASN A 1 85 ? 8.792 1.106 -14.859 1.00 80.81 85 ASN A C 1
ATOM 695 O O . ASN A 1 85 ? 9.883 1.585 -14.542 1.00 80.81 85 ASN A O 1
ATOM 699 N N . PHE A 1 86 ? 8.675 0.136 -15.768 1.00 74.75 86 PHE A N 1
ATOM 700 C CA . PHE A 1 86 ? 9.833 -0.483 -16.429 1.00 74.75 86 PHE A CA 1
ATOM 701 C C . PHE A 1 86 ? 10.522 0.453 -17.425 1.00 74.75 86 PHE A C 1
ATOM 703 O O . PHE A 1 86 ? 11.698 0.260 -17.729 1.00 74.75 86 PHE A O 1
ATOM 710 N N . THR A 1 87 ? 9.807 1.453 -17.944 1.00 74.44 87 THR A N 1
ATOM 711 C CA . THR A 1 87 ? 10.338 2.385 -18.949 1.00 74.44 87 THR A CA 1
ATOM 712 C C . THR A 1 87 ? 11.310 3.386 -18.327 1.00 74.44 87 THR A C 1
ATOM 714 O O . THR A 1 87 ? 12.354 3.674 -18.909 1.00 74.44 87 THR A O 1
ATOM 717 N N . ASN A 1 88 ? 10.987 3.889 -17.134 1.00 76.00 88 ASN A N 1
ATOM 718 C CA . ASN A 1 88 ? 11.754 4.921 -16.438 1.00 76.00 88 ASN A CA 1
ATOM 719 C C . ASN A 1 88 ? 12.539 4.391 -15.224 1.00 76.00 88 ASN A C 1
ATOM 721 O O . ASN A 1 88 ? 13.242 5.174 -14.592 1.00 76.00 88 ASN A O 1
ATOM 725 N N . ASP A 1 89 ? 12.430 3.094 -14.906 1.00 77.50 89 ASP A N 1
ATOM 726 C CA . ASP A 1 89 ? 13.032 2.444 -13.726 1.00 77.50 89 ASP A CA 1
ATOM 727 C C . ASP A 1 89 ? 12.693 3.185 -12.419 1.00 77.50 89 ASP A C 1
ATOM 729 O O . ASP A 1 89 ? 13.556 3.496 -11.596 1.00 77.50 89 ASP A O 1
ATOM 733 N N . THR A 1 90 ? 11.411 3.532 -12.254 1.00 82.00 90 THR A N 1
ATOM 734 C CA . THR A 1 90 ? 10.910 4.274 -11.090 1.00 82.00 90 THR A CA 1
ATOM 735 C C . THR A 1 90 ? 9.865 3.489 -10.310 1.00 82.00 90 THR A C 1
ATOM 737 O O . THR A 1 90 ? 9.004 2.814 -10.878 1.00 82.00 90 THR A O 1
ATOM 740 N N . THR A 1 91 ? 9.906 3.646 -8.985 1.00 84.56 91 THR A N 1
ATOM 741 C CA . THR A 1 91 ? 8.936 3.058 -8.055 1.00 84.56 91 THR A CA 1
ATOM 742 C C . THR A 1 91 ? 8.163 4.157 -7.344 1.00 84.56 91 THR A C 1
ATOM 744 O O . THR A 1 91 ? 8.754 5.019 -6.695 1.00 84.56 91 THR A O 1
ATOM 747 N N . SER A 1 92 ? 6.837 4.108 -7.438 1.00 86.25 92 SER A N 1
ATOM 748 C CA . SER A 1 92 ? 5.924 4.994 -6.709 1.00 86.25 92 SER A CA 1
ATOM 749 C C . SER A 1 92 ? 5.079 4.192 -5.725 1.00 86.25 92 SER A C 1
ATOM 751 O O . SER A 1 92 ? 4.581 3.114 -6.059 1.00 86.25 92 SER A O 1
ATOM 753 N N . TYR A 1 93 ? 4.893 4.724 -4.521 1.00 88.06 93 TYR A N 1
ATOM 754 C CA . TYR A 1 93 ? 4.087 4.108 -3.472 1.00 88.06 93 TYR A CA 1
ATOM 755 C C . TYR A 1 93 ? 2.807 4.908 -3.270 1.00 88.06 93 TYR A C 1
ATOM 757 O O . TYR A 1 93 ? 2.808 6.136 -3.328 1.00 88.06 93 TYR A O 1
ATOM 765 N N . TYR A 1 94 ? 1.711 4.214 -2.997 1.00 89.88 94 TYR A N 1
ATOM 766 C CA . TYR A 1 94 ? 0.411 4.822 -2.772 1.00 89.88 94 TYR A CA 1
ATOM 767 C C . TYR A 1 94 ? -0.284 4.208 -1.559 1.00 89.88 94 TYR A C 1
ATOM 769 O O . TYR A 1 94 ? -0.148 3.009 -1.300 1.00 89.88 94 TYR A O 1
ATOM 777 N N . TYR A 1 95 ? -1.064 5.019 -0.848 1.00 88.88 95 TYR A N 1
ATOM 778 C CA . TYR A 1 95 ? -1.910 4.596 0.271 1.00 88.88 95 TYR A CA 1
ATOM 779 C C . TYR A 1 95 ? -3.365 5.011 0.054 1.00 88.88 95 TYR A C 1
ATOM 781 O O . TYR A 1 95 ? -3.646 6.017 -0.598 1.00 88.88 95 TYR A O 1
ATOM 789 N N . ASN A 1 96 ? -4.297 4.257 0.634 1.00 88.69 96 ASN A N 1
ATOM 790 C CA . ASN A 1 96 ? -5.717 4.585 0.568 1.00 88.69 96 ASN A CA 1
ATOM 791 C C . ASN A 1 96 ? -6.057 5.796 1.445 1.00 88.69 96 ASN A C 1
ATOM 793 O O . ASN A 1 96 ? -6.111 5.698 2.673 1.00 88.69 96 ASN A O 1
ATOM 797 N N . GLU A 1 97 ? -6.306 6.940 0.815 1.00 86.81 97 GLU A N 1
ATOM 798 C CA . GLU A 1 97 ? -6.572 8.193 1.522 1.00 86.81 97 GLU A CA 1
ATOM 799 C C . GLU A 1 97 ? -7.822 8.093 2.401 1.00 86.81 97 GLU A C 1
ATOM 801 O O . GLU A 1 97 ? -7.800 8.516 3.555 1.00 86.81 97 GLU A O 1
ATOM 806 N N . LYS A 1 98 ? -8.889 7.461 1.900 1.00 84.75 98 LYS A N 1
ATOM 807 C CA . LYS A 1 98 ? -10.145 7.294 2.639 1.00 84.75 98 LYS A CA 1
ATOM 808 C C . LYS A 1 98 ? -9.947 6.488 3.923 1.00 84.75 98 LYS A C 1
ATOM 810 O O . LYS A 1 98 ? -10.412 6.923 4.974 1.00 84.75 98 LYS A O 1
ATOM 815 N N . TYR A 1 99 ? -9.234 5.364 3.863 1.00 82.94 99 TYR A N 1
ATOM 816 C CA . TYR A 1 99 ? -8.929 4.544 5.038 1.00 82.94 99 TYR A CA 1
ATOM 817 C C . TYR A 1 99 ? -8.117 5.332 6.072 1.00 82.94 99 TYR A C 1
ATOM 819 O O . TYR A 1 99 ? -8.454 5.345 7.256 1.00 82.94 99 TYR A O 1
ATOM 827 N N . PHE A 1 100 ? -7.073 6.033 5.621 1.00 85.62 100 PHE A N 1
ATOM 828 C CA . PHE A 1 100 ? -6.177 6.758 6.517 1.00 85.62 100 PHE A CA 1
ATOM 829 C C . PHE A 1 100 ? -6.678 8.142 6.948 1.00 85.62 100 PHE A C 1
ATOM 831 O O . PHE A 1 100 ? -6.096 8.742 7.849 1.00 85.62 100 PHE A O 1
ATOM 838 N N . SER A 1 101 ? -7.779 8.631 6.372 1.00 84.31 101 SER A N 1
ATOM 839 C CA . SER A 1 101 ? -8.350 9.951 6.671 1.00 84.31 101 SER A CA 1
ATOM 840 C C . SER A 1 101 ? -8.726 10.141 8.146 1.00 84.31 101 SER A C 1
ATOM 842 O O . SER A 1 101 ? -8.709 11.262 8.650 1.00 84.31 101 SER A O 1
ATOM 844 N N . HIS A 1 102 ? -9.011 9.049 8.860 1.00 82.88 102 HIS A N 1
ATOM 845 C CA . HIS A 1 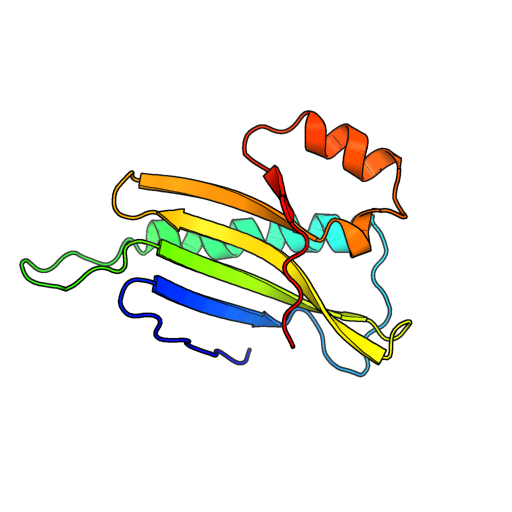102 ? -9.327 9.065 10.288 1.00 82.88 102 HIS A CA 1
ATOM 846 C C . HIS A 1 102 ? -8.084 9.153 11.194 1.00 82.88 102 HIS A C 1
ATOM 848 O O . HIS A 1 102 ? -8.221 9.373 12.397 1.00 82.88 102 HIS A O 1
ATOM 854 N N . TYR A 1 103 ? -6.877 9.013 10.637 1.00 82.38 103 TYR A N 1
ATOM 855 C CA . TYR A 1 103 ? -5.607 9.058 11.361 1.00 82.38 103 TYR A CA 1
ATOM 856 C C . TYR A 1 103 ? -4.838 10.335 11.008 1.00 82.38 103 TYR A C 1
ATOM 858 O O . TYR A 1 103 ? -3.918 10.330 10.190 1.00 82.38 103 TYR A O 1
ATOM 866 N N . THR A 1 104 ? -5.194 11.445 11.655 1.00 74.12 104 THR A N 1
ATOM 867 C CA . THR A 1 104 ? -4.643 12.783 11.367 1.00 74.12 104 THR A CA 1
ATOM 868 C C . THR A 1 104 ? -3.112 12.825 11.411 1.00 74.12 104 THR A C 1
ATOM 870 O O . THR A 1 104 ? -2.492 13.403 10.524 1.00 74.12 104 THR A O 1
ATOM 873 N N . GLY A 1 105 ? -2.493 12.145 12.384 1.00 80.44 105 GLY A N 1
ATOM 874 C CA . GLY A 1 105 ? -1.031 12.082 12.504 1.00 80.44 105 GLY A CA 1
ATOM 875 C C . GLY A 1 105 ? -0.343 11.277 11.395 1.00 80.44 105 GLY A C 1
ATOM 876 O O . GLY A 1 105 ? 0.787 11.580 11.034 1.00 80.44 105 GLY A O 1
ATOM 877 N N . PHE A 1 106 ? -1.018 10.290 10.799 1.00 82.00 106 PHE A N 1
ATOM 878 C CA . PHE A 1 106 ? -0.439 9.495 9.712 1.00 82.00 106 PHE A CA 1
ATOM 879 C C . PHE A 1 106 ? -0.274 10.324 8.437 1.00 82.00 106 PHE A C 1
ATOM 881 O O . PHE A 1 106 ? 0.787 10.301 7.821 1.00 82.00 106 PHE A O 1
ATOM 888 N N . ILE A 1 107 ? -1.298 11.093 8.058 1.00 80.25 107 ILE A N 1
ATOM 889 C CA . ILE A 1 107 ? -1.264 11.916 6.840 1.00 80.25 107 ILE A CA 1
ATOM 890 C C . ILE A 1 107 ? -0.164 12.981 6.926 1.00 80.25 107 ILE A C 1
ATOM 892 O O . ILE A 1 107 ? 0.520 13.245 5.937 1.00 80.25 107 ILE A O 1
ATOM 896 N N . GLU A 1 108 ? 0.030 13.579 8.103 1.00 80.62 108 GLU A N 1
ATOM 897 C CA . GLU A 1 108 ? 1.096 14.558 8.336 1.00 80.62 108 GLU A CA 1
ATOM 898 C C . GLU A 1 108 ? 2.494 13.948 8.194 1.00 80.62 108 GLU A C 1
ATOM 900 O O . GLU A 1 108 ? 3.367 14.571 7.588 1.00 80.62 108 GLU A O 1
ATOM 905 N N . GLU A 1 109 ? 2.707 12.735 8.705 1.00 80.31 109 GLU A N 1
ATOM 906 C CA . GLU A 1 109 ? 3.986 12.027 8.586 1.00 80.31 109 GLU A CA 1
ATOM 907 C C . GLU A 1 109 ? 4.251 11.551 7.154 1.00 80.31 109 GLU A C 1
ATOM 909 O O . GLU A 1 109 ? 5.343 11.748 6.624 1.00 80.31 109 GLU A O 1
ATOM 914 N N . VAL A 1 110 ? 3.243 11.000 6.476 1.00 80.12 110 VAL A N 1
ATOM 915 C CA . VAL A 1 110 ? 3.378 10.530 5.091 1.00 80.12 110 VAL A CA 1
ATOM 916 C C . VAL A 1 110 ? 3.673 11.672 4.123 1.00 80.12 110 VAL A C 1
ATOM 918 O O . VAL A 1 110 ? 4.472 11.500 3.209 1.00 80.12 110 VAL A O 1
ATOM 921 N N . ARG A 1 111 ? 3.117 12.869 4.343 1.00 77.69 111 ARG A N 1
ATOM 922 C CA . ARG A 1 111 ? 3.446 14.061 3.535 1.00 77.69 111 ARG A CA 1
ATOM 923 C C . ARG A 1 111 ? 4.917 14.476 3.612 1.00 77.69 111 ARG A C 1
ATOM 925 O O . ARG A 1 111 ? 5.363 15.229 2.751 1.00 77.69 111 ARG A O 1
ATOM 932 N N . LYS A 1 112 ? 5.656 14.027 4.632 1.00 80.75 112 LYS A N 1
ATOM 933 C CA . LYS A 1 112 ? 7.103 14.261 4.765 1.00 80.75 112 LYS A CA 1
ATOM 934 C C . LYS A 1 112 ? 7.934 13.205 4.031 1.00 80.75 112 LYS A C 1
ATOM 936 O O . LYS A 1 112 ? 9.132 13.407 3.861 1.00 80.75 112 LYS A O 1
ATOM 941 N N . MET A 1 113 ? 7.333 12.082 3.636 1.00 77.19 113 MET A N 1
ATOM 942 C CA . MET A 1 113 ? 8.012 11.014 2.909 1.00 77.19 113 MET A CA 1
ATOM 943 C C . MET A 1 113 ? 8.052 11.330 1.414 1.00 77.19 113 MET A C 1
ATOM 945 O O . MET A 1 113 ? 7.040 11.680 0.808 1.00 77.19 113 MET A O 1
ATOM 949 N N . GLU A 1 114 ? 9.218 11.159 0.799 1.00 72.44 114 GLU A N 1
ATOM 950 C CA . GLU A 1 114 ? 9.337 11.203 -0.656 1.00 72.44 114 GLU A CA 1
ATOM 951 C C . GLU A 1 114 ? 8.769 9.898 -1.252 1.00 72.44 114 GLU A C 1
ATOM 953 O O . GLU A 1 114 ? 9.029 8.808 -0.744 1.00 72.44 114 GLU A O 1
ATOM 958 N N . ASN A 1 115 ? 7.987 10.007 -2.330 1.00 77.00 115 ASN A N 1
ATOM 959 C CA . ASN A 1 115 ? 7.415 8.898 -3.116 1.00 77.00 115 ASN A CA 1
ATOM 960 C C . ASN A 1 115 ? 6.234 8.104 -2.514 1.00 77.00 115 ASN A C 1
ATOM 962 O O . ASN A 1 115 ? 5.898 7.057 -3.070 1.00 77.00 115 ASN A O 1
ATOM 966 N N . LEU A 1 116 ? 5.568 8.576 -1.448 1.00 85.56 116 LEU A N 1
ATOM 967 C CA . LEU A 1 116 ? 4.323 7.977 -0.931 1.00 85.56 116 LEU A CA 1
ATOM 968 C C . LEU A 1 116 ? 3.120 8.920 -1.114 1.00 85.56 116 LEU A C 1
ATOM 970 O O . LEU A 1 116 ? 2.998 9.940 -0.439 1.00 85.56 116 LEU A O 1
ATOM 974 N N . TYR A 1 117 ? 2.207 8.563 -2.017 1.00 88.31 117 TYR A N 1
ATOM 975 C CA . TYR A 1 117 ? 1.116 9.428 -2.469 1.00 88.31 117 TYR A CA 1
ATOM 976 C C . TYR A 1 117 ? -0.268 8.927 -2.024 1.00 88.31 117 TYR A C 1
ATOM 978 O O . TYR A 1 117 ? -0.510 7.720 -1.978 1.00 88.31 117 TYR A O 1
ATOM 986 N N . PRO A 1 118 ? -1.221 9.824 -1.720 1.00 88.69 118 PRO A N 1
ATOM 987 C CA . PRO A 1 118 ? -2.604 9.416 -1.510 1.00 88.69 118 PRO A CA 1
ATOM 988 C C . PRO A 1 118 ? -3.208 8.877 -2.811 1.00 88.69 118 PRO A C 1
ATOM 990 O O . PRO A 1 118 ? -2.906 9.361 -3.904 1.00 88.69 118 PRO A O 1
ATOM 993 N N . THR A 1 119 ? -4.103 7.903 -2.700 1.00 86.88 119 THR A N 1
ATOM 994 C CA . THR A 1 119 ? -4.991 7.498 -3.791 1.00 86.88 119 THR A CA 1
ATOM 995 C C . THR A 1 119 ? -6.387 7.182 -3.266 1.00 86.88 119 THR A C 1
ATOM 997 O O . THR A 1 119 ? -6.562 6.714 -2.138 1.00 86.88 119 THR A O 1
ATOM 1000 N N . ASN A 1 120 ? -7.378 7.424 -4.122 1.00 77.38 120 ASN A N 1
ATOM 1001 C CA . ASN A 1 120 ? -8.774 7.057 -3.912 1.00 77.38 120 ASN A CA 1
ATOM 1002 C C . ASN A 1 120 ? -9.171 5.814 -4.729 1.00 77.38 120 ASN A C 1
ATOM 1004 O O . ASN A 1 120 ? -10.365 5.539 -4.861 1.00 77.38 120 ASN A O 1
ATOM 1008 N N . ASP A 1 121 ? -8.183 5.074 -5.262 1.00 69.19 121 ASP A N 1
ATOM 1009 C CA . ASP A 1 121 ? -8.373 3.789 -5.949 1.00 69.19 121 ASP A CA 1
ATOM 1010 C C . ASP A 1 121 ? -9.288 2.891 -5.099 1.00 69.19 121 ASP A C 1
ATOM 1012 O O . ASP A 1 121 ? -8.904 2.345 -4.060 1.00 69.19 121 ASP A O 1
ATOM 1016 N N . THR A 1 122 ? -10.531 2.778 -5.552 1.00 57.28 122 THR A N 1
ATOM 1017 C CA . THR A 1 122 ? -11.571 1.910 -5.009 1.00 57.28 122 THR A CA 1
ATOM 1018 C C . THR A 1 122 ? -11.703 0.766 -5.993 1.00 57.28 122 THR A C 1
ATOM 1020 O O . THR A 1 122 ? -11.833 0.993 -7.193 1.00 57.28 122 THR A O 1
ATOM 1023 N N . ILE A 1 123 ? -11.580 -0.466 -5.513 1.00 50.66 123 ILE A N 1
ATOM 1024 C CA . ILE A 1 123 ? -11.615 -1.641 -6.381 1.00 50.66 123 ILE A CA 1
ATOM 1025 C C . ILE A 1 123 ? -12.905 -2.366 -6.051 1.00 50.66 123 ILE A C 1
ATOM 1027 O O . ILE A 1 123 ? -13.090 -2.780 -4.912 1.00 50.66 123 ILE A O 1
ATOM 1031 N N . TYR A 1 124 ? -13.791 -2.359 -7.046 1.00 41.66 124 TYR A N 1
ATOM 1032 C CA . TYR A 1 124 ? -15.132 -2.933 -7.043 1.00 41.66 124 TYR A CA 1
ATOM 1033 C C . TYR A 1 124 ? -15.111 -4.461 -7.001 1.00 41.66 124 TYR A C 1
ATOM 1035 O O . TYR A 1 124 ? -14.177 -5.052 -7.592 1.00 41.66 124 TYR A O 1
#

pLDDT: mean 75.61, std 14.33, range [34.38, 89.88]

Foldseek 3Di:
DDFDFDCPPQETETEDEPDDLPDEADDPVRLVVVVVVVVVVVVVVVVPVPPDDPPDRHHQKYKYWYWYQYNVVSDIFTAKIWIQGPVVRDIAIEGACVVCVVPPVVVVVQVVDPRYYYDNDGDD

Sequence (124 aa):
MAYWRSNDENDIDIGLMLNDINAKSLSLDEAVNAFNTFVKKIGMFDEVKLSQRKGDLIPENVNIRLYMYNPDYGDTYMLYKIVYNFTNDTTSYYYNEKYFSHYTGFIEEVRKMENLYPTNDTIY

Secondary structure (DSSP, 8-state):
------EETTEEEEEEE---TTPPPPPHHHHHHHHHHHHHHHHHHHHT-----TT----SEEEEEEEEEETTTTEEEEEEEEEEETTTTEEEEEEEHHHHTT-HHHHHHHTTSTTEEEE-----